Protein AF-A0A4Q5QXH5-F1 (afdb_monomer)

Mean predicted aligned error: 13.21 Å

Foldseek 3Di:
DVVVVVVVVVVVVLVVVLVVLVVVLVVLVVLLVPQDPDPVQKDWDWDFLCPVCVPPPPDDTFTFTQIGGDDHDPLNVQLSVVLRVQRSVQTPHDDDPVVSVVSVVVSSVVSVVVSVVSVCVSVVSVVVVVVVVVVVVVVCVVCVDPPDPPPPPDDDDD

Radius of gyration: 30.87 Å; Cα contacts (8 Å, |Δi|>4): 92; chains: 1; bounding box: 86×32×79 Å

pLDDT: mean 79.13, std 11.42, range [42.69, 92.56]

Solvent-accessible surface area (backbone atoms only — not comparable to full-atom values): 9345 Å² total; per-residue (Å²): 109,72,68,58,53,52,51,53,50,52,52,50,50,52,52,52,50,46,50,52,54,49,56,53,46,55,54,52,57,56,50,62,76,56,34,74,72,60,74,89,41,53,45,76,42,82,38,58,70,37,60,88,37,69,87,46,96,82,52,60,93,41,61,27,78,32,69,44,65,69,82,62,38,78,70,41,44,48,42,44,49,59,48,38,52,50,42,55,74,42,50,90,54,85,82,58,65,66,61,56,47,50,52,49,51,50,58,52,49,55,52,52,52,55,48,55,61,50,64,50,48,57,55,50,55,51,52,50,50,53,53,52,51,51,52,53,53,49,52,53,65,74,46,82,67,83,79,71,80,83,80,79,83,83,79,88,75,134

Structure (mmCIF, N/CA/C/O backbone):
data_AF-A0A4Q5QXH5-F1
#
_entry.id   AF-A0A4Q5QXH5-F1
#
loop_
_atom_site.group_PDB
_atom_site.id
_atom_site.type_symbol
_atom_site.label_atom_id
_atom_site.label_alt_id
_atom_site.label_comp_id
_atom_site.label_asym_id
_atom_site.label_entity_id
_atom_site.label_seq_id
_atom_site.pdbx_PDB_ins_code
_atom_site.Cartn_x
_atom_site.Cartn_y
_atom_site.Cartn_z
_atom_site.occupancy
_atom_site.B_iso_or_equiv
_atom_site.auth_seq_id
_atom_site.auth_comp_id
_atom_site.auth_asym_id
_atom_site.auth_atom_id
_atom_site.pdbx_PDB_model_num
ATOM 1 N N . MET A 1 1 ? 29.147 -5.942 -40.166 1.00 77.94 1 MET A N 1
ATOM 2 C CA . MET A 1 1 ? 28.150 -7.034 -40.079 1.00 77.94 1 MET A CA 1
ATOM 3 C C . MET A 1 1 ? 28.040 -7.575 -38.652 1.00 77.94 1 MET A C 1
ATOM 5 O O . MET A 1 1 ? 27.079 -7.217 -37.993 1.00 77.94 1 MET A O 1
ATOM 9 N N . LEU A 1 2 ? 29.013 -8.338 -38.125 1.00 78.94 2 LEU A N 1
ATOM 10 C CA . LEU A 1 2 ? 28.932 -8.922 -36.766 1.00 78.94 2 LEU A CA 1
ATOM 11 C C . LEU A 1 2 ? 28.774 -7.867 -35.649 1.00 78.94 2 LEU A C 1
ATOM 13 O O . LEU A 1 2 ? 27.943 -8.023 -34.762 1.00 78.94 2 LEU A O 1
ATOM 17 N N . LEU A 1 3 ? 29.531 -6.769 -35.735 1.00 75.75 3 LEU A N 1
ATOM 18 C CA . LEU A 1 3 ? 29.545 -5.702 -34.726 1.00 75.75 3 LEU A CA 1
ATOM 19 C C . LEU A 1 3 ? 28.213 -4.926 -34.661 1.00 75.75 3 LEU A C 1
ATOM 21 O O . LEU A 1 3 ? 27.697 -4.681 -33.579 1.00 75.75 3 LEU A O 1
ATOM 25 N N . GLN A 1 4 ? 27.600 -4.656 -35.819 1.00 81.88 4 GLN A N 1
ATOM 26 C CA . GLN A 1 4 ? 26.261 -4.053 -35.920 1.00 81.88 4 GLN A CA 1
ATOM 27 C C . GLN A 1 4 ? 25.163 -4.962 -35.359 1.00 81.88 4 GLN A C 1
ATOM 29 O O . GLN A 1 4 ? 24.240 -4.486 -34.709 1.00 81.88 4 GLN A O 1
ATOM 34 N N . ILE A 1 5 ? 25.252 -6.274 -35.601 1.00 87.69 5 ILE A N 1
ATOM 35 C CA . ILE A 1 5 ? 24.290 -7.231 -35.041 1.00 87.69 5 ILE A CA 1
ATOM 36 C C . ILE A 1 5 ? 24.394 -7.233 -33.511 1.00 87.69 5 ILE A C 1
ATOM 38 O O . ILE A 1 5 ? 23.371 -7.219 -32.832 1.00 87.69 5 ILE A O 1
ATOM 42 N N . LEU A 1 6 ? 25.615 -7.195 -32.970 1.00 87.00 6 LEU A N 1
ATOM 43 C CA . LEU A 1 6 ? 25.854 -7.154 -31.528 1.00 87.00 6 LEU A CA 1
ATOM 44 C C . LEU A 1 6 ? 25.292 -5.870 -30.898 1.00 87.00 6 LEU A C 1
ATOM 46 O O . LEU A 1 6 ? 24.608 -5.944 -29.881 1.00 87.00 6 LEU A O 1
ATOM 50 N N . GLU A 1 7 ? 25.501 -4.716 -31.532 1.00 82.81 7 GLU A N 1
ATOM 51 C CA . GLU A 1 7 ? 24.969 -3.423 -3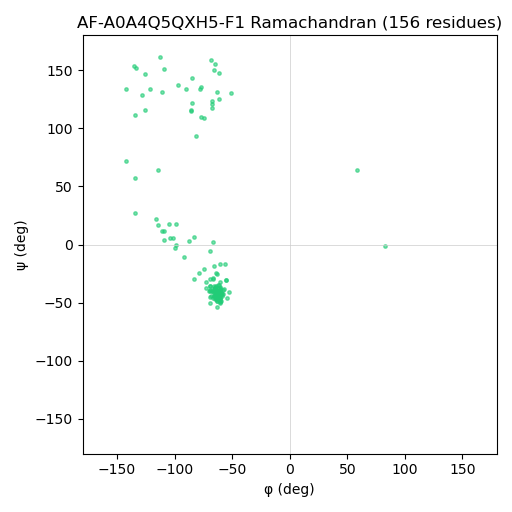1.087 1.00 82.81 7 GLU A CA 1
ATOM 52 C C . GLU A 1 7 ? 23.433 -3.404 -31.042 1.00 82.81 7 GLU A C 1
ATOM 54 O O . GLU A 1 7 ? 22.840 -3.038 -30.026 1.00 82.81 7 GLU A O 1
ATOM 59 N N . VAL A 1 8 ? 22.775 -3.884 -32.102 1.00 88.25 8 VAL A N 1
ATOM 60 C CA . VAL A 1 8 ? 21.307 -3.964 -32.164 1.00 88.25 8 VAL A CA 1
ATOM 61 C C . VAL A 1 8 ? 20.753 -4.904 -31.091 1.00 88.25 8 VAL A C 1
ATOM 63 O O . VAL A 1 8 ? 19.750 -4.585 -30.454 1.00 88.25 8 VAL A O 1
ATOM 66 N N . VAL A 1 9 ? 21.413 -6.039 -30.842 1.00 89.94 9 VAL A N 1
ATOM 67 C CA . VAL A 1 9 ? 21.024 -6.971 -29.771 1.00 89.94 9 VAL A CA 1
ATOM 68 C C . VAL A 1 9 ? 21.149 -6.317 -28.393 1.00 89.94 9 VAL A C 1
ATOM 70 O O . VAL A 1 9 ? 20.267 -6.496 -27.554 1.00 89.94 9 VAL A O 1
ATOM 73 N N . LEU A 1 10 ? 22.200 -5.527 -28.164 1.00 83.06 10 LEU A N 1
ATOM 74 C CA . LEU A 1 10 ? 22.431 -4.837 -26.895 1.00 83.06 10 LEU A CA 1
ATOM 75 C C . LEU A 1 10 ? 21.352 -3.772 -26.637 1.00 83.06 10 LEU A C 1
ATOM 77 O O . LEU A 1 10 ? 20.777 -3.726 -25.548 1.00 83.06 10 LEU A O 1
ATOM 81 N N . ILE A 1 11 ? 21.003 -2.983 -27.660 1.00 84.06 11 ILE A N 1
ATOM 82 C CA . ILE A 1 11 ? 19.921 -1.988 -27.592 1.00 84.06 11 ILE A CA 1
ATOM 83 C C . ILE A 1 11 ? 18.571 -2.669 -27.332 1.00 84.06 11 ILE A C 1
ATOM 85 O O . ILE A 1 11 ? 17.835 -2.254 -26.437 1.00 84.06 11 ILE A O 1
ATOM 89 N N . LEU A 1 12 ? 18.251 -3.741 -28.065 1.00 88.12 12 LEU A N 1
ATOM 90 C CA . LEU A 1 12 ? 17.009 -4.493 -27.862 1.00 88.12 12 LEU A CA 1
ATOM 91 C C . LEU A 1 12 ? 16.936 -5.122 -26.466 1.00 88.12 12 LEU A C 1
ATOM 93 O O . LEU A 1 12 ? 15.866 -5.121 -25.862 1.00 88.12 12 LEU A O 1
ATOM 97 N N . GLY A 1 13 ? 18.057 -5.609 -25.930 1.00 86.62 13 GLY A N 1
ATOM 98 C CA . GLY A 1 13 ? 18.144 -6.113 -24.559 1.00 86.62 13 GLY A CA 1
ATOM 99 C C . GLY A 1 13 ? 17.851 -5.031 -23.516 1.00 86.62 13 GLY A C 1
ATOM 100 O O . GLY A 1 13 ? 17.082 -5.265 -22.586 1.00 86.62 13 GLY A O 1
ATOM 101 N N . LEU A 1 14 ? 18.395 -3.826 -23.706 1.00 81.88 14 LEU A N 1
ATOM 102 C CA . LEU A 1 14 ? 18.138 -2.667 -22.845 1.00 81.88 14 LEU A CA 1
ATOM 103 C C . LEU A 1 14 ? 16.665 -2.237 -22.884 1.00 81.88 14 LEU A C 1
ATOM 105 O O . LEU A 1 14 ? 16.058 -2.014 -21.836 1.00 81.88 14 LEU A O 1
ATOM 109 N N . ILE A 1 15 ? 16.070 -2.186 -24.079 1.00 84.12 15 ILE A N 1
ATOM 110 C CA . ILE A 1 15 ? 14.645 -1.878 -24.259 1.00 84.12 15 ILE A CA 1
ATOM 111 C C . ILE A 1 15 ? 13.780 -2.957 -23.598 1.00 84.12 15 ILE A C 1
ATOM 113 O O . ILE A 1 15 ? 12.847 -2.635 -22.864 1.00 84.12 15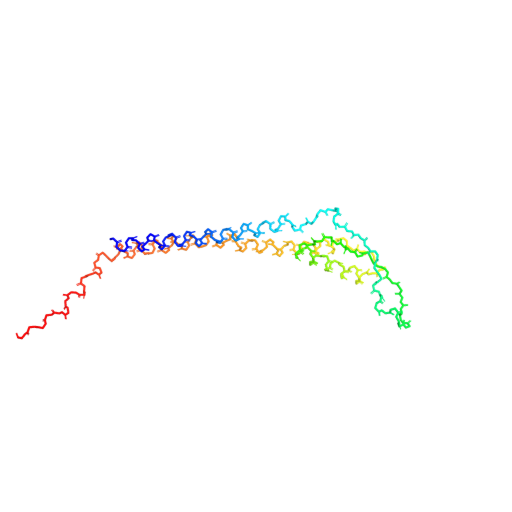 ILE A O 1
ATOM 117 N N . ALA A 1 16 ? 14.094 -4.238 -23.804 1.00 84.81 16 ALA A N 1
ATOM 118 C CA . ALA A 1 16 ? 13.365 -5.343 -23.187 1.00 84.81 16 ALA A CA 1
ATOM 119 C C . ALA A 1 16 ? 13.433 -5.286 -21.652 1.00 84.81 16 ALA A C 1
ATOM 121 O O . ALA A 1 16 ? 12.418 -5.488 -20.984 1.00 84.81 16 ALA A O 1
ATOM 122 N N . TRP A 1 17 ? 14.598 -4.943 -21.093 1.00 83.81 17 TRP A N 1
ATOM 123 C CA . TRP A 1 17 ? 14.763 -4.725 -19.657 1.00 83.81 17 TRP A CA 1
ATOM 124 C C . TRP A 1 17 ? 13.893 -3.567 -19.151 1.00 83.81 17 TRP A C 1
ATOM 126 O O . TRP A 1 17 ? 13.171 -3.722 -18.167 1.00 83.81 17 TRP A O 1
ATOM 136 N N . GLN A 1 18 ? 13.890 -2.424 -19.845 1.00 80.31 18 GLN A N 1
ATOM 137 C CA . GLN A 1 18 ? 13.029 -1.284 -19.501 1.00 80.31 18 GLN A CA 1
ATOM 138 C C . GLN A 1 18 ? 11.541 -1.653 -19.543 1.00 80.31 18 GLN A C 1
ATOM 140 O O . GLN A 1 18 ? 10.797 -1.302 -18.626 1.00 80.31 18 GLN A O 1
ATOM 145 N N . VAL A 1 19 ? 11.110 -2.412 -20.556 1.00 83.94 19 VAL A N 1
ATOM 146 C CA . VAL A 1 19 ? 9.732 -2.916 -20.662 1.00 83.94 19 VAL A CA 1
ATOM 147 C C . VAL A 1 19 ? 9.403 -3.854 -19.502 1.00 83.94 19 VAL A C 1
ATOM 149 O O . VAL A 1 19 ? 8.334 -3.730 -18.910 1.00 83.94 19 VAL A O 1
ATOM 152 N N . PHE A 1 20 ? 10.309 -4.756 -19.124 1.00 83.81 20 PHE A N 1
ATOM 153 C CA . PHE A 1 20 ? 10.110 -5.645 -17.979 1.00 83.81 20 PHE A CA 1
ATOM 154 C C . PHE A 1 20 ? 9.924 -4.869 -16.664 1.00 83.81 20 PHE A C 1
ATOM 156 O O . PHE A 1 20 ? 8.982 -5.141 -15.912 1.00 83.81 20 PHE A O 1
ATOM 163 N N . VAL A 1 21 ? 10.770 -3.867 -16.404 1.00 80.19 21 VAL A N 1
ATOM 164 C CA . VAL A 1 21 ? 10.648 -3.006 -15.215 1.00 80.19 21 VAL A CA 1
ATOM 165 C C . VAL A 1 21 ? 9.338 -2.212 -15.257 1.00 80.19 21 VAL A C 1
ATOM 167 O O . VAL A 1 21 ? 8.621 -2.165 -14.260 1.00 80.19 21 VAL A O 1
ATOM 170 N N . PHE A 1 22 ? 8.961 -1.661 -16.414 1.00 79.38 22 PHE A N 1
ATOM 171 C CA . PHE A 1 22 ? 7.692 -0.949 -16.591 1.00 79.38 22 PHE A CA 1
ATOM 172 C C . PHE A 1 22 ? 6.474 -1.843 -16.323 1.00 79.38 22 PHE A C 1
ATOM 174 O O . PHE A 1 22 ? 5.546 -1.444 -15.621 1.00 79.38 22 PHE A O 1
ATOM 181 N N . LEU A 1 23 ? 6.476 -3.073 -16.843 1.00 79.06 23 LEU A N 1
ATOM 182 C CA . LEU A 1 23 ? 5.400 -4.037 -16.608 1.00 79.06 23 LEU A CA 1
ATOM 183 C C . LEU A 1 23 ? 5.311 -4.443 -15.136 1.00 79.06 23 LEU A C 1
ATOM 185 O O . LEU A 1 23 ? 4.207 -4.609 -14.617 1.00 79.06 23 LEU A O 1
ATOM 189 N N . THR A 1 24 ? 6.452 -4.581 -14.462 1.00 76.00 24 THR A N 1
ATOM 190 C CA . THR A 1 24 ? 6.505 -4.859 -13.022 1.00 76.00 24 THR A CA 1
ATOM 191 C C . THR A 1 24 ? 5.892 -3.703 -12.235 1.00 76.00 24 THR A C 1
ATOM 193 O O . THR A 1 24 ? 4.992 -3.928 -11.430 1.00 76.00 24 THR A O 1
ATOM 196 N N . ASN A 1 25 ? 6.270 -2.466 -12.557 1.00 72.44 25 ASN A N 1
ATOM 197 C CA . ASN A 1 25 ? 5.746 -1.270 -11.904 1.00 72.44 25 ASN A CA 1
ATOM 198 C C . ASN A 1 25 ? 4.229 -1.096 -12.134 1.00 72.44 25 ASN A C 1
ATOM 200 O O . ASN A 1 25 ? 3.458 -0.832 -11.214 1.00 72.44 25 ASN A O 1
ATOM 204 N N . ARG A 1 26 ? 3.748 -1.386 -13.351 1.00 75.75 26 ARG A N 1
ATOM 205 C CA . ARG A 1 26 ? 2.311 -1.367 -13.671 1.00 75.75 26 ARG A CA 1
ATOM 206 C C . ARG A 1 26 ? 1.499 -2.356 -12.824 1.00 75.75 26 ARG A C 1
ATOM 208 O O . ARG A 1 26 ? 0.340 -2.082 -12.518 1.00 75.75 26 ARG A O 1
ATOM 215 N N . ARG A 1 27 ? 2.084 -3.495 -12.434 1.00 75.19 27 ARG A N 1
ATOM 216 C CA . ARG A 1 27 ? 1.435 -4.461 -11.529 1.00 75.19 27 ARG A CA 1
ATOM 217 C C . ARG A 1 27 ? 1.364 -3.957 -10.087 1.00 75.19 27 ARG A C 1
ATOM 219 O O . ARG A 1 27 ? 0.407 -4.294 -9.400 1.00 75.19 27 ARG A O 1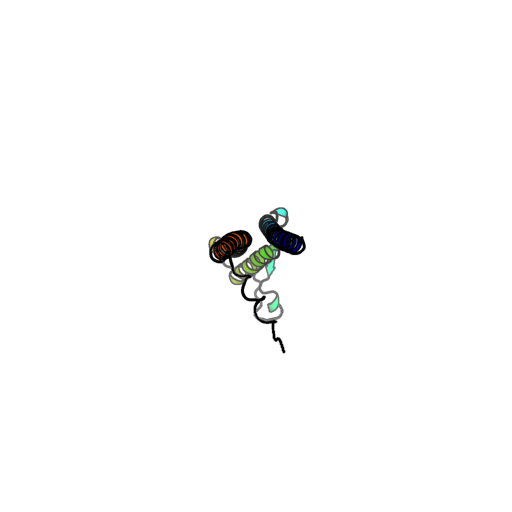
ATOM 226 N N . LEU A 1 28 ? 2.336 -3.168 -9.628 1.00 69.38 28 LEU A N 1
ATOM 227 C CA . LEU A 1 28 ? 2.290 -2.551 -8.299 1.00 69.38 28 LEU A CA 1
ATOM 228 C C . LEU A 1 28 ? 1.196 -1.490 -8.198 1.00 69.38 28 LEU A C 1
ATOM 230 O O . LEU A 1 28 ? 0.387 -1.551 -7.278 1.00 69.38 28 LEU A O 1
ATOM 234 N N . ILE A 1 29 ? 1.063 -0.631 -9.209 1.00 69.81 29 ILE A N 1
ATOM 235 C CA . ILE A 1 29 ? -0.023 0.363 -9.274 1.00 69.81 29 ILE A CA 1
ATOM 236 C C . ILE A 1 29 ? -1.406 -0.313 -9.210 1.00 69.81 29 ILE A C 1
ATOM 238 O O . ILE A 1 29 ? -2.314 0.176 -8.542 1.00 69.81 29 ILE A O 1
ATOM 242 N N . ALA A 1 30 ? -1.566 -1.472 -9.858 1.00 70.44 30 ALA A N 1
ATOM 243 C CA . ALA A 1 30 ? -2.817 -2.229 -9.810 1.00 70.44 30 ALA A CA 1
ATOM 244 C C . ALA A 1 30 ? -3.137 -2.803 -8.414 1.00 70.44 30 ALA A C 1
ATOM 246 O O . ALA A 1 30 ? -4.311 -2.947 -8.083 1.00 70.44 30 ALA A O 1
ATOM 247 N N . ARG A 1 31 ? -2.124 -3.115 -7.588 1.00 69.00 31 ARG A N 1
ATOM 248 C CA . ARG A 1 31 ? -2.331 -3.571 -6.200 1.00 69.00 31 ARG A CA 1
ATOM 249 C C . ARG A 1 31 ? -2.853 -2.451 -5.305 1.00 69.00 31 ARG A C 1
ATOM 251 O O . ARG A 1 31 ? -3.780 -2.683 -4.540 1.00 69.00 31 ARG A O 1
ATOM 258 N N . VAL A 1 32 ? -2.342 -1.235 -5.479 1.00 64.38 32 VAL A N 1
ATOM 259 C CA . VAL A 1 32 ? -2.765 -0.049 -4.713 1.00 64.38 32 VAL A CA 1
ATOM 260 C C . VAL A 1 32 ? -4.225 0.300 -4.980 1.00 64.38 32 VAL A C 1
ATOM 262 O O . VAL A 1 32 ? -4.989 0.562 -4.057 1.00 64.38 32 VAL A O 1
ATOM 265 N N . GLN A 1 33 ? -4.651 0.222 -6.244 1.00 64.56 33 GLN A N 1
ATOM 266 C CA . GLN A 1 33 ? -6.045 0.477 -6.619 1.00 64.56 33 GLN A CA 1
ATOM 267 C C . GLN A 1 33 ? -7.033 -0.531 -6.014 1.00 64.56 33 GLN A C 1
ATOM 269 O O . GLN A 1 33 ? -8.207 -0.206 -5.862 1.00 64.56 33 GLN A O 1
ATOM 274 N N . ALA A 1 34 ? -6.573 -1.736 -5.671 1.00 68.06 34 ALA A N 1
ATOM 275 C CA . ALA A 1 34 ? -7.386 -2.796 -5.080 1.00 68.06 34 ALA A CA 1
ATOM 276 C C . ALA A 1 34 ? -7.202 -2.933 -3.556 1.00 68.06 34 ALA A C 1
ATOM 278 O O . ALA A 1 34 ? -7.730 -3.873 -2.966 1.00 68.06 34 ALA A O 1
ATOM 279 N N . MET A 1 35 ? -6.440 -2.031 -2.927 1.00 72.75 35 MET A N 1
ATOM 280 C CA . MET A 1 35 ? -6.072 -2.114 -1.511 1.00 72.75 35 MET A CA 1
ATOM 281 C C . MET A 1 35 ? -7.284 -1.982 -0.588 1.00 72.75 35 MET A C 1
ATOM 283 O O . MET A 1 35 ? -7.425 -2.755 0.354 1.00 72.75 35 MET A O 1
ATOM 287 N N . TYR A 1 36 ? -8.172 -1.023 -0.853 1.00 76.12 36 TYR A N 1
ATOM 288 C CA . TYR A 1 36 ? -9.364 -0.839 -0.032 1.00 76.12 36 TYR A CA 1
ATOM 289 C C . TYR A 1 36 ? -10.488 -1.764 -0.520 1.00 76.12 36 TYR A C 1
ATOM 291 O O . TYR A 1 36 ? -10.959 -1.601 -1.650 1.00 76.12 36 TYR A O 1
ATOM 299 N N . PRO A 1 37 ? -10.933 -2.732 0.302 1.00 74.50 37 PRO A N 1
ATOM 300 C CA . PRO A 1 37 ? -12.051 -3.593 -0.048 1.00 74.50 37 PRO A CA 1
ATOM 301 C C . PRO A 1 37 ? -13.359 -2.794 -0.070 1.00 74.50 37 PRO A C 1
ATOM 303 O O . PRO A 1 37 ? -13.490 -1.741 0.559 1.00 74.50 37 PRO A O 1
ATOM 306 N N . GLU A 1 38 ? -14.365 -3.314 -0.771 1.00 77.25 38 GLU A N 1
ATOM 307 C CA . GLU A 1 38 ? -15.703 -2.725 -0.726 1.00 77.25 38 GLU A CA 1
ATOM 308 C C . GLU A 1 38 ? -16.278 -2.767 0.696 1.00 77.25 38 GLU A C 1
ATOM 310 O O . GLU A 1 38 ? -16.072 -3.729 1.437 1.00 77.25 38 GLU A O 1
ATOM 315 N N . VAL A 1 39 ? -17.094 -1.768 1.048 1.00 73.75 39 VAL A N 1
ATOM 316 C CA . VAL A 1 39 ? -17.747 -1.669 2.369 1.00 73.75 39 VAL A CA 1
ATOM 317 C C . VAL A 1 39 ? -18.564 -2.924 2.703 1.00 73.75 39 VAL A C 1
ATOM 319 O O . VAL A 1 39 ? -18.648 -3.316 3.859 1.00 73.75 39 VAL A O 1
ATOM 322 N N . ALA A 1 40 ? -19.109 -3.608 1.692 1.00 75.50 40 ALA A N 1
ATOM 323 C CA . ALA A 1 40 ? -19.851 -4.859 1.857 1.00 75.50 40 ALA A CA 1
ATOM 324 C C . ALA A 1 40 ? -18.995 -6.040 2.362 1.00 75.50 40 ALA A C 1
ATOM 326 O O . ALA A 1 40 ? -19.537 -7.039 2.831 1.00 75.50 40 ALA A O 1
ATOM 327 N N . GLN A 1 41 ? -17.669 -5.951 2.241 1.00 79.56 41 GLN A N 1
ATOM 328 C CA . GLN A 1 41 ? -16.725 -6.969 2.708 1.00 79.56 41 GLN A CA 1
ATOM 329 C C . GLN A 1 41 ? -16.239 -6.699 4.134 1.00 79.56 41 GLN A C 1
ATOM 331 O O . GLN A 1 41 ? -15.597 -7.577 4.713 1.00 79.56 41 GLN A O 1
ATOM 336 N N . LEU A 1 42 ? -16.542 -5.515 4.677 1.00 83.69 42 LEU A N 1
ATOM 337 C CA . LEU A 1 42 ? -16.209 -5.101 6.032 1.00 83.69 42 LEU A CA 1
ATOM 338 C C . LEU A 1 42 ? -17.337 -5.487 6.986 1.00 83.69 42 LEU A C 1
ATOM 340 O O . LEU A 1 42 ? -18.517 -5.260 6.719 1.00 83.69 42 LEU A O 1
ATOM 344 N N . GLY A 1 43 ? -16.959 -6.059 8.118 1.00 85.75 43 GLY A N 1
ATOM 345 C CA . GLY A 1 43 ? -17.871 -6.411 9.192 1.00 85.75 43 GLY A CA 1
ATOM 346 C C . GLY A 1 43 ? -17.299 -6.006 10.538 1.00 85.75 43 GLY A C 1
ATOM 347 O O . GLY A 1 43 ? -16.083 -5.949 10.716 1.00 85.75 43 GLY A O 1
ATOM 348 N N . VAL A 1 44 ? -18.183 -5.770 11.497 1.00 86.75 44 VAL A N 1
ATOM 349 C CA . VAL A 1 44 ? -17.818 -5.564 12.897 1.00 86.75 44 VAL A CA 1
ATOM 350 C C . VAL A 1 44 ? -18.320 -6.763 13.685 1.00 86.75 44 VAL A C 1
ATOM 352 O O . VAL A 1 44 ? -19.475 -7.165 13.532 1.00 86.75 44 VAL A O 1
ATOM 355 N N . GLN A 1 45 ? -17.454 -7.345 14.506 1.00 87.81 45 GLN A N 1
ATOM 356 C CA . GLN A 1 45 ? -17.797 -8.453 15.383 1.00 87.81 45 GLN A CA 1
ATOM 357 C C . GLN A 1 45 ? -17.365 -8.127 16.810 1.00 87.81 45 GLN A C 1
ATOM 359 O O . GLN A 1 45 ? -16.206 -7.801 17.046 1.00 87.81 45 GLN A O 1
ATOM 364 N N . ALA A 1 46 ? -18.282 -8.263 17.768 1.00 83.88 46 ALA A N 1
ATOM 365 C CA . ALA A 1 46 ? -17.941 -8.174 19.181 1.00 83.88 46 ALA A CA 1
ATOM 366 C C . ALA A 1 46 ? -17.062 -9.373 19.571 1.00 83.88 46 ALA A C 1
ATOM 368 O O . ALA A 1 46 ? -17.458 -10.532 19.400 1.00 83.88 46 ALA A O 1
ATOM 369 N N . VAL A 1 47 ? -15.857 -9.092 20.064 1.00 86.00 47 VAL A N 1
ATOM 370 C CA . VAL A 1 47 ? -14.880 -10.095 20.498 1.00 86.00 47 VAL A CA 1
ATOM 371 C C . VAL A 1 47 ? -14.540 -9.855 21.964 1.00 86.00 47 VAL A C 1
ATOM 373 O O . VAL A 1 47 ? -14.270 -8.728 22.373 1.00 86.00 47 VAL A O 1
ATOM 376 N N . ASP A 1 48 ? -14.524 -10.925 22.760 1.00 84.44 48 ASP A N 1
ATOM 377 C CA . ASP A 1 48 ? -14.035 -10.874 24.140 1.00 84.44 48 ASP A CA 1
ATOM 378 C C . ASP A 1 48 ? -12.502 -10.790 24.132 1.00 84.44 48 ASP A C 1
ATOM 380 O O . ASP A 1 48 ? -11.806 -11.754 23.804 1.00 84.44 48 ASP A O 1
ATOM 384 N N . ALA A 1 49 ? -11.965 -9.624 24.496 1.00 81.69 49 ALA A N 1
ATOM 385 C CA . ALA A 1 49 ? -10.527 -9.384 24.577 1.00 81.69 49 ALA A CA 1
ATOM 386 C C . ALA A 1 49 ? -9.830 -10.250 25.628 1.00 81.69 49 ALA A C 1
ATOM 388 O O . ALA A 1 49 ? -8.631 -10.496 25.519 1.00 81.69 49 ALA A O 1
ATOM 389 N N . ASN A 1 50 ? -10.569 -10.683 26.649 1.00 83.69 50 ASN A N 1
ATOM 390 C CA . ASN A 1 50 ? -10.051 -11.450 27.771 1.00 83.69 50 ASN A CA 1
ATOM 391 C C . ASN A 1 50 ? -10.444 -12.931 27.659 1.00 83.69 50 ASN A C 1
ATOM 393 O O . ASN A 1 50 ? -10.346 -13.666 28.641 1.00 83.69 50 ASN A O 1
ATOM 397 N N . ALA A 1 51 ? -10.845 -13.396 26.468 1.00 82.56 51 ALA A N 1
ATOM 398 C CA . ALA A 1 51 ? -11.209 -14.791 26.220 1.00 82.56 51 ALA A CA 1
ATOM 399 C C . ALA A 1 51 ? -10.098 -15.784 26.613 1.00 82.56 51 ALA A C 1
ATOM 401 O O . ALA A 1 51 ? -10.390 -16.897 27.047 1.00 82.56 51 ALA A O 1
ATOM 402 N N . GLU A 1 52 ? -8.828 -15.382 26.514 1.00 83.88 52 GLU A N 1
ATOM 403 C CA . GLU A 1 52 ? -7.676 -16.188 26.949 1.00 83.88 52 GLU A CA 1
ATOM 404 C C . GLU A 1 52 ? -7.637 -16.389 28.474 1.00 83.88 52 GLU A C 1
ATOM 406 O O . GLU A 1 52 ? -7.173 -17.417 28.962 1.00 83.88 52 GLU A O 1
ATOM 411 N N . LEU A 1 53 ? -8.181 -15.437 29.236 1.00 84.50 53 LEU A N 1
ATOM 412 C CA . LEU A 1 53 ? -8.246 -15.462 30.696 1.00 84.50 53 LEU A CA 1
ATOM 413 C C . LEU A 1 53 ? -9.494 -16.182 31.221 1.00 84.50 53 LEU A C 1
ATOM 415 O O . LEU A 1 53 ? -9.684 -16.258 32.428 1.00 84.50 53 LEU A O 1
ATOM 419 N N . ARG A 1 54 ? -10.339 -16.750 30.355 1.00 85.12 54 ARG A N 1
ATOM 420 C CA . ARG A 1 54 ? -11.649 -17.324 30.719 1.00 85.12 54 ARG A CA 1
ATOM 421 C C . ARG A 1 54 ? -11.612 -18.415 31.801 1.00 85.12 54 ARG A C 1
ATOM 423 O O . ARG A 1 54 ? -12.645 -18.717 32.390 1.00 85.12 54 ARG A O 1
ATOM 430 N N . TYR A 1 55 ? -10.440 -18.993 32.067 1.00 85.50 55 TYR A N 1
ATOM 431 C CA . TYR A 1 55 ? -10.215 -20.028 33.082 1.00 85.50 55 TYR A CA 1
ATOM 432 C C . TYR A 1 55 ? -9.380 -19.559 34.293 1.00 85.50 55 TYR A C 1
ATOM 434 O O . TYR A 1 55 ? -8.941 -20.399 35.075 1.00 85.50 55 TYR A O 1
ATOM 442 N N . THR A 1 56 ? -9.136 -18.253 34.458 1.00 87.81 56 THR A N 1
ATOM 443 C CA . THR A 1 56 ? -8.488 -17.677 35.654 1.00 87.81 56 THR A CA 1
ATOM 444 C C . THR A 1 56 ? -9.483 -16.881 36.500 1.00 87.81 56 THR A C 1
ATOM 446 O O . THR A 1 56 ? -10.416 -16.281 35.970 1.00 87.81 56 THR A O 1
ATOM 449 N N . ASP A 1 57 ? -9.249 -16.810 37.814 1.00 85.56 57 ASP A N 1
ATOM 450 C CA . ASP A 1 57 ? -10.024 -15.974 38.749 1.00 85.56 57 ASP A CA 1
ATOM 451 C C . ASP A 1 57 ? -9.955 -14.471 38.413 1.00 85.56 57 ASP A C 1
ATOM 453 O O . ASP A 1 57 ? -10.793 -13.692 38.860 1.00 85.56 57 ASP A O 1
ATOM 457 N N . SER A 1 58 ? -8.989 -14.053 37.589 1.00 84.94 58 SER A N 1
ATOM 458 C CA . SER A 1 58 ? -8.875 -12.677 37.084 1.00 84.94 58 SER A CA 1
ATOM 459 C C . SER A 1 58 ? -9.758 -12.384 35.859 1.00 84.94 58 SER A C 1
ATOM 461 O O . SER A 1 58 ? -9.611 -11.321 35.254 1.00 84.94 58 SER A O 1
ATOM 463 N N . TYR A 1 59 ? -10.627 -13.311 35.437 1.00 85.38 59 TYR A N 1
ATOM 464 C CA . TYR A 1 59 ? -11.486 -13.123 34.267 1.00 85.38 59 TYR A CA 1
ATOM 465 C C . TYR A 1 59 ? -12.538 -12.038 34.505 1.00 85.38 59 TYR A C 1
ATOM 467 O O . TYR A 1 59 ? -13.440 -12.178 35.330 1.00 85.38 59 TYR A O 1
ATOM 475 N N . VAL A 1 60 ? -12.461 -10.978 33.703 1.00 83.31 60 VAL A N 1
ATOM 476 C CA . VAL A 1 60 ? -13.531 -9.993 33.549 1.00 83.31 60 VAL A CA 1
ATOM 477 C C . VAL A 1 60 ? -13.830 -9.897 32.054 1.00 83.31 60 VAL A C 1
ATOM 479 O O . VAL A 1 60 ? -12.929 -9.502 31.308 1.00 83.31 60 VAL A O 1
ATOM 482 N N . PRO A 1 61 ? -15.040 -10.265 31.589 1.00 80.44 61 PRO A N 1
ATOM 483 C CA . PRO A 1 61 ? -15.385 -10.157 30.178 1.00 80.44 61 PRO A CA 1
ATOM 484 C C . PRO A 1 61 ? -15.304 -8.692 29.755 1.00 80.44 61 PRO A C 1
ATOM 486 O O . PRO A 1 61 ? -15.915 -7.819 30.376 1.00 80.44 61 PRO A O 1
ATOM 489 N N . GLN A 1 62 ? -14.523 -8.425 28.714 1.00 81.81 62 GLN A N 1
ATOM 490 C CA . GLN A 1 62 ? -14.445 -7.103 28.111 1.00 81.81 62 GLN A CA 1
ATOM 491 C C . GLN A 1 62 ? -14.524 -7.252 26.607 1.00 81.81 62 GLN A C 1
ATOM 493 O O . GLN A 1 62 ? -13.611 -7.768 25.963 1.00 81.81 62 GLN A O 1
ATOM 498 N N . GLU A 1 63 ? -15.640 -6.788 26.068 1.00 86.56 63 GLU A N 1
ATOM 499 C CA . GLU A 1 63 ? -15.898 -6.818 24.642 1.00 86.56 63 GLU A CA 1
ATOM 500 C C . GLU A 1 63 ? -15.278 -5.594 23.970 1.00 86.56 63 GLU A C 1
ATOM 502 O O . GLU A 1 63 ? -15.259 -4.489 24.521 1.00 86.56 63 GLU A O 1
ATOM 507 N N . TYR A 1 64 ? -14.759 -5.811 22.768 1.00 86.69 64 TYR A N 1
ATOM 508 C CA . TYR A 1 64 ? -14.402 -4.754 21.837 1.00 86.69 64 TYR A CA 1
ATOM 509 C C . TYR A 1 64 ? -14.943 -5.097 20.451 1.00 86.69 64 TYR A C 1
ATOM 511 O O . TYR A 1 64 ? -15.098 -6.268 20.094 1.00 86.69 64 TYR A O 1
ATOM 519 N N . ASP A 1 65 ? -15.216 -4.057 19.674 1.00 87.38 65 ASP A N 1
ATOM 520 C CA . ASP A 1 65 ? -15.725 -4.170 18.314 1.00 87.38 65 ASP A CA 1
ATOM 521 C C . ASP A 1 65 ? -14.566 -4.445 17.352 1.00 87.38 65 ASP A C 1
ATOM 523 O O . ASP A 1 65 ? -13.899 -3.525 16.887 1.00 87.38 65 ASP A O 1
ATOM 527 N N . ALA A 1 66 ? -14.285 -5.716 17.068 1.00 87.50 66 ALA A N 1
ATOM 528 C CA . ALA A 1 66 ? -13.232 -6.096 16.136 1.00 87.50 66 ALA A CA 1
ATOM 529 C C . ALA A 1 66 ? -13.683 -5.895 14.684 1.00 87.50 66 ALA A C 1
ATOM 531 O O . ALA A 1 66 ? -14.777 -6.308 14.285 1.00 87.50 66 ALA A O 1
ATOM 532 N N . LEU A 1 67 ? -12.806 -5.315 13.868 1.00 89.06 67 LEU A N 1
ATOM 533 C CA . LEU A 1 67 ? -12.984 -5.230 12.427 1.00 89.06 67 LEU A CA 1
ATOM 534 C C . LEU A 1 67 ? -12.633 -6.567 11.777 1.00 89.06 67 LEU A C 1
ATOM 536 O O . LEU A 1 67 ? -11.591 -7.171 12.041 1.00 89.06 67 LEU A O 1
ATOM 540 N N . THR A 1 68 ? -13.506 -7.007 10.882 1.00 86.69 68 THR A N 1
ATOM 541 C CA . THR A 1 68 ? -13.365 -8.231 10.097 1.00 86.69 68 THR A CA 1
ATOM 542 C C . THR A 1 68 ? -13.503 -7.902 8.621 1.00 86.69 68 THR A C 1
ATOM 544 O O . THR A 1 68 ? -14.230 -6.987 8.231 1.00 86.69 68 THR A O 1
ATOM 547 N N . VAL A 1 69 ? -12.782 -8.642 7.786 1.00 86.88 69 VAL A N 1
ATOM 548 C CA . VAL A 1 69 ? -12.760 -8.418 6.344 1.00 86.88 69 VAL A CA 1
ATOM 549 C C . VAL A 1 69 ? -12.713 -9.748 5.608 1.00 86.88 69 VAL A C 1
ATOM 551 O O . VAL A 1 69 ? -11.930 -10.641 5.938 1.00 86.88 69 VAL A O 1
ATOM 554 N N . ASN A 1 70 ? -13.557 -9.886 4.590 1.00 79.81 70 ASN A N 1
ATOM 555 C CA . ASN A 1 70 ? -13.551 -11.054 3.719 1.00 79.81 70 ASN A CA 1
ATOM 556 C C . ASN A 1 70 ? -12.536 -10.866 2.586 1.00 79.81 70 ASN A C 1
ATOM 558 O O . ASN A 1 70 ? -12.747 -10.035 1.712 1.00 79.81 70 ASN A O 1
ATOM 562 N N . ARG A 1 71 ? -11.478 -11.693 2.565 1.00 78.50 71 ARG A N 1
ATOM 563 C CA . ARG A 1 71 ? -10.380 -11.667 1.569 1.00 78.50 71 ARG A CA 1
ATOM 564 C C . ARG A 1 71 ? -9.620 -10.326 1.506 1.00 78.50 71 ARG A C 1
ATOM 566 O O . ARG A 1 71 ? -9.633 -9.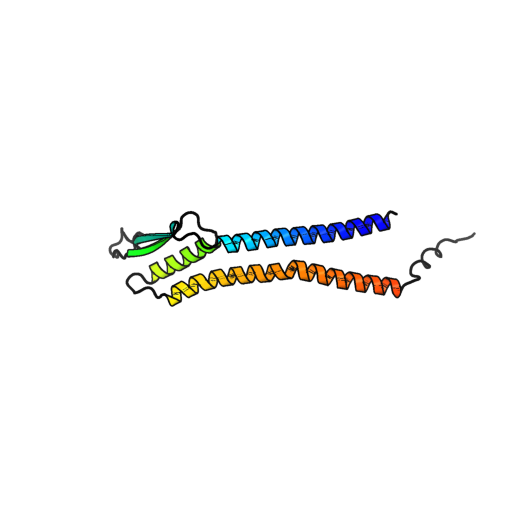675 0.463 1.00 78.50 71 ARG A O 1
ATOM 573 N N . PRO A 1 72 ? -8.926 -9.925 2.584 1.00 79.69 72 PRO A N 1
ATOM 574 C CA . PRO A 1 72 ? -8.133 -8.701 2.561 1.00 79.69 72 PRO A CA 1
ATOM 575 C C . PRO A 1 72 ? -6.946 -8.792 1.597 1.00 79.69 72 PRO A C 1
ATOM 577 O O . PRO A 1 72 ? -6.367 -9.868 1.410 1.00 79.69 72 PRO A O 1
ATOM 580 N N . SER A 1 73 ? -6.546 -7.646 1.037 1.00 82.44 73 SER A N 1
ATOM 581 C CA . SER A 1 73 ? -5.196 -7.502 0.486 1.00 82.44 73 SER A CA 1
ATOM 582 C C . SER A 1 73 ? -4.166 -7.607 1.627 1.00 82.44 73 SER A C 1
ATOM 584 O O . SER A 1 73 ? -4.517 -7.340 2.780 1.00 82.44 73 SER A O 1
ATOM 586 N N . PRO A 1 74 ? -2.908 -7.998 1.357 1.00 82.06 74 PRO A N 1
ATOM 587 C CA . PRO A 1 74 ? -1.866 -8.048 2.386 1.00 82.06 74 PRO A CA 1
ATOM 588 C C . PRO A 1 74 ? -1.711 -6.729 3.155 1.00 82.06 74 PRO A C 1
ATOM 590 O O . PRO A 1 74 ? -1.588 -6.731 4.374 1.00 82.06 74 PRO A O 1
ATOM 593 N N . GLU A 1 75 ? -1.785 -5.609 2.442 1.00 82.62 75 GLU A N 1
ATOM 594 C CA . GLU A 1 75 ? -1.639 -4.258 2.981 1.00 82.62 75 GLU A CA 1
ATOM 595 C C . GLU A 1 75 ? -2.839 -3.897 3.871 1.00 82.62 75 GLU A C 1
ATOM 597 O O . GLU A 1 75 ? -2.685 -3.435 4.999 1.00 82.62 75 GLU A O 1
ATOM 602 N N . PHE A 1 76 ? -4.061 -4.197 3.420 1.00 85.19 76 PHE A N 1
ATOM 603 C CA . PHE A 1 76 ? -5.264 -3.953 4.217 1.00 85.19 76 PHE A CA 1
ATOM 604 C C . PHE A 1 76 ? -5.373 -4.886 5.432 1.00 85.19 76 PHE A C 1
ATOM 606 O O . PHE A 1 76 ? -5.915 -4.503 6.469 1.00 85.19 76 PHE A O 1
ATOM 613 N N . ALA A 1 77 ? -4.835 -6.105 5.340 1.00 86.88 77 ALA A N 1
ATOM 614 C CA . ALA A 1 77 ? -4.752 -7.017 6.477 1.00 86.88 77 ALA A CA 1
ATOM 615 C C . ALA A 1 77 ? -3.894 -6.430 7.610 1.00 86.88 77 ALA A C 1
ATOM 617 O O . ALA A 1 77 ? -4.230 -6.622 8.782 1.00 86.88 77 ALA A O 1
ATOM 618 N N . GLN A 1 78 ? -2.838 -5.680 7.272 1.00 88.25 78 GLN A N 1
ATOM 619 C CA . GLN A 1 78 ? -2.019 -4.983 8.262 1.00 88.25 78 GLN A CA 1
ATOM 620 C C . GLN A 1 78 ? -2.809 -3.865 8.951 1.00 88.25 78 GLN A C 1
ATOM 622 O O . GLN A 1 78 ? -2.854 -3.831 10.178 1.00 88.25 78 GLN A O 1
ATOM 627 N N . ILE A 1 79 ? -3.532 -3.039 8.183 1.00 89.44 79 ILE A N 1
ATOM 628 C CA . ILE A 1 79 ? -4.411 -1.986 8.728 1.00 89.44 79 ILE A CA 1
ATOM 629 C C . ILE A 1 79 ? -5.418 -2.573 9.723 1.00 89.44 79 ILE A C 1
ATOM 631 O O . ILE A 1 79 ? -5.611 -2.029 10.811 1.00 89.44 79 ILE A O 1
ATOM 635 N N . ILE A 1 80 ? -6.057 -3.694 9.374 1.00 90.31 80 ILE A N 1
ATOM 636 C CA . ILE A 1 80 ? -7.038 -4.365 10.239 1.00 90.31 80 ILE A CA 1
ATOM 637 C C . ILE A 1 80 ? -6.386 -4.921 11.503 1.00 90.31 80 ILE A C 1
ATOM 639 O O . ILE A 1 80 ? -6.973 -4.824 12.579 1.00 90.31 80 ILE A O 1
ATOM 643 N N . THR A 1 81 ? -5.185 -5.485 11.390 1.00 90.44 81 THR A N 1
ATOM 644 C CA . THR A 1 81 ? -4.446 -6.026 12.537 1.00 90.44 81 THR A CA 1
ATOM 645 C C . THR A 1 81 ? -4.100 -4.913 13.522 1.00 90.44 81 THR A C 1
ATOM 647 O O . THR A 1 81 ? -4.521 -4.976 14.675 1.00 90.44 81 THR A O 1
ATOM 650 N N . ASP A 1 82 ? -3.459 -3.846 13.044 1.00 91.31 82 ASP A N 1
ATOM 651 C CA . ASP A 1 82 ? -3.073 -2.694 13.863 1.00 91.31 82 ASP A CA 1
ATOM 652 C C . ASP A 1 82 ? -4.296 -2.013 14.496 1.00 91.31 82 ASP A C 1
ATOM 654 O O . ASP A 1 82 ? -4.281 -1.622 15.667 1.00 91.31 82 ASP A O 1
ATOM 658 N N . THR A 1 83 ? -5.391 -1.909 13.737 1.00 91.00 83 THR A N 1
ATOM 659 C CA . THR A 1 83 ? -6.654 -1.360 14.239 1.00 91.00 83 THR A CA 1
ATOM 660 C C . THR A 1 83 ? -7.239 -2.234 15.346 1.00 91.00 83 THR A C 1
ATOM 662 O O . THR A 1 83 ? -7.624 -1.727 16.398 1.00 91.00 83 THR A O 1
ATOM 665 N N . ASN A 1 84 ? -7.295 -3.551 15.148 1.00 91.75 84 ASN A N 1
ATOM 666 C CA . ASN A 1 84 ? -7.843 -4.474 16.137 1.00 91.75 84 ASN A CA 1
ATOM 667 C C . ASN A 1 84 ? -6.999 -4.526 17.413 1.00 91.75 84 ASN A C 1
ATOM 669 O O . ASN A 1 84 ? -7.564 -4.617 18.504 1.00 91.75 84 ASN A O 1
ATOM 673 N N . ASP A 1 85 ? -5.677 -4.419 17.296 1.00 90.94 85 ASP A N 1
ATOM 674 C CA . ASP A 1 85 ? -4.774 -4.324 18.441 1.00 90.94 85 ASP A CA 1
ATOM 675 C C . ASP A 1 85 ? -5.013 -3.031 19.228 1.00 90.94 85 ASP A C 1
ATOM 677 O O . ASP A 1 85 ? -5.119 -3.063 20.459 1.00 90.94 85 ASP A O 1
ATOM 681 N N . TYR A 1 86 ? -5.200 -1.905 18.533 1.00 91.25 86 TYR A N 1
ATOM 682 C CA . TYR A 1 86 ? -5.569 -0.639 19.164 1.00 91.25 86 TYR A CA 1
ATOM 683 C C . TYR A 1 86 ? -6.923 -0.724 19.886 1.00 91.25 86 TYR A C 1
ATOM 685 O O . TYR A 1 86 ? -7.031 -0.313 21.046 1.00 91.25 86 TYR A O 1
ATOM 693 N N . LEU A 1 87 ? -7.948 -1.292 19.245 1.00 89.31 87 LEU A N 1
ATOM 694 C CA . LEU A 1 87 ? -9.285 -1.444 19.832 1.00 89.31 87 LEU A CA 1
ATOM 695 C C . LEU A 1 87 ? -9.271 -2.391 21.039 1.00 89.31 87 LEU A C 1
ATOM 697 O O . LEU A 1 87 ? -9.903 -2.112 22.057 1.00 89.31 87 LEU A O 1
ATOM 701 N N . ARG A 1 88 ? -8.482 -3.469 20.981 1.00 88.25 88 ARG A N 1
ATOM 702 C CA . ARG A 1 88 ? -8.270 -4.382 22.111 1.00 88.25 88 ARG A CA 1
ATOM 703 C C . ARG A 1 88 ? -7.523 -3.709 23.264 1.00 88.25 88 ARG A C 1
ATOM 705 O O . ARG A 1 88 ? -7.818 -3.985 24.430 1.00 88.25 88 ARG A O 1
ATOM 712 N N . ALA A 1 89 ? -6.536 -2.863 22.981 1.00 87.00 89 ALA A N 1
ATOM 713 C CA . ALA A 1 89 ? -5.784 -2.143 24.008 1.00 87.00 89 ALA A CA 1
ATOM 714 C C . ALA A 1 89 ? -6.643 -1.078 24.708 1.00 87.00 89 ALA A C 1
ATOM 716 O O . ALA A 1 89 ? -6.535 -0.913 25.921 1.00 87.00 89 ALA A O 1
ATOM 717 N N . ASN A 1 90 ? -7.540 -0.427 23.963 1.00 87.69 90 ASN A N 1
ATOM 718 C CA . ASN A 1 90 ? -8.425 0.637 24.448 1.00 87.69 90 ASN A CA 1
ATOM 719 C C . ASN A 1 90 ? -9.844 0.148 24.781 1.00 87.69 90 ASN A C 1
ATOM 721 O O . ASN A 1 90 ? -10.773 0.947 24.904 1.00 87.69 90 ASN A O 1
ATOM 725 N N . LYS A 1 91 ? -10.018 -1.166 24.957 1.00 82.88 91 LYS A N 1
ATOM 726 C CA . LYS A 1 91 ? -11.282 -1.778 25.381 1.00 82.88 91 LYS A CA 1
ATOM 727 C C . LYS A 1 91 ? -11.829 -1.100 26.645 1.00 82.88 91 LYS A C 1
ATOM 729 O O . LYS A 1 91 ? -11.109 -0.903 27.622 1.00 82.88 91 LYS A O 1
ATOM 734 N N . GLY A 1 92 ? -13.107 -0.725 26.622 1.00 73.19 92 GLY A N 1
ATOM 735 C CA . GLY A 1 92 ? -13.762 -0.000 27.719 1.00 73.19 92 GLY A CA 1
ATOM 736 C C . GLY A 1 92 ? -13.547 1.522 27.735 1.00 73.19 92 GLY A C 1
ATOM 737 O O . GLY A 1 92 ? -14.122 2.190 28.593 1.00 73.19 92 GLY A O 1
ATOM 738 N N . ALA A 1 93 ? -12.779 2.080 26.794 1.00 78.25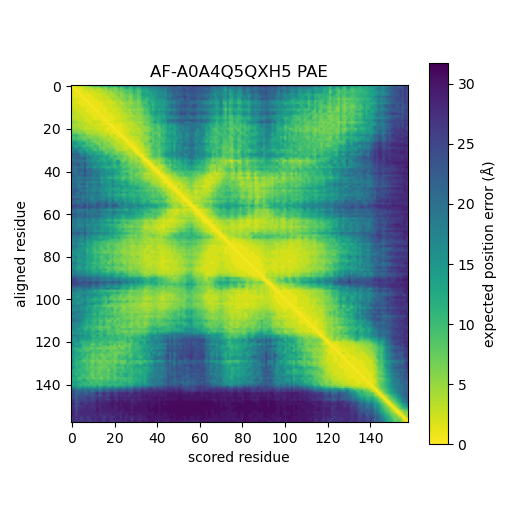 93 ALA A N 1
ATOM 739 C CA . ALA A 1 93 ? -12.686 3.516 26.531 1.00 78.25 93 ALA A CA 1
ATOM 740 C C . ALA A 1 93 ? -13.277 3.854 25.149 1.00 78.25 93 ALA A C 1
ATOM 742 O O . ALA A 1 93 ? -13.447 2.982 24.297 1.00 78.25 93 ALA A O 1
ATOM 743 N N . ALA A 1 94 ? -13.609 5.128 24.919 1.00 77.62 94 ALA A N 1
ATOM 744 C CA . ALA A 1 94 ? -14.016 5.578 23.591 1.00 77.62 94 ALA A CA 1
ATOM 745 C C . ALA A 1 94 ? -12.816 5.494 22.634 1.00 77.62 94 ALA A C 1
ATOM 747 O O . ALA A 1 94 ? -11.774 6.091 22.906 1.00 77.62 94 ALA A O 1
ATOM 748 N N . ALA A 1 95 ? -12.966 4.763 21.527 1.00 83.44 95 ALA A N 1
ATOM 749 C CA . ALA A 1 95 ? -11.954 4.717 20.477 1.00 83.44 95 ALA A CA 1
ATOM 750 C C . ALA A 1 95 ? -11.781 6.110 19.850 1.00 83.44 95 ALA A C 1
ATOM 752 O O . ALA A 1 95 ? -12.765 6.757 19.483 1.00 83.44 95 ALA A O 1
ATOM 753 N N . ASP A 1 96 ? -10.535 6.570 19.720 1.00 89.88 96 ASP A N 1
ATOM 754 C CA . ASP A 1 96 ? -10.236 7.851 19.086 1.00 89.88 96 ASP A CA 1
ATOM 755 C C . ASP A 1 96 ? -10.130 7.692 17.566 1.00 89.88 96 ASP A C 1
ATOM 757 O O . ASP A 1 96 ? -9.307 6.940 17.040 1.00 89.88 96 ASP A O 1
ATOM 761 N N . PHE A 1 97 ? -10.964 8.446 16.852 1.00 87.69 97 PHE A N 1
ATOM 762 C CA . PHE A 1 97 ? -10.983 8.448 15.395 1.00 87.69 97 PHE A CA 1
ATOM 763 C C . PHE A 1 97 ? -9.660 8.934 14.791 1.00 87.69 97 PHE A C 1
ATOM 765 O O . PHE A 1 97 ? -9.271 8.419 13.745 1.00 87.69 97 PHE A O 1
ATOM 772 N N . ASN A 1 98 ? -8.964 9.889 15.423 1.00 90.69 98 ASN A N 1
ATOM 773 C CA . ASN A 1 98 ? -7.690 10.375 14.884 1.00 90.69 98 ASN A CA 1
ATOM 774 C C . ASN A 1 98 ? -6.645 9.261 14.908 1.00 90.69 98 ASN A C 1
ATOM 776 O O . ASN A 1 98 ? -6.017 9.003 13.893 1.00 90.69 98 ASN A O 1
ATOM 780 N N . THR A 1 99 ? -6.559 8.510 16.005 1.00 90.31 99 THR A N 1
ATOM 781 C CA . THR A 1 99 ? -5.653 7.359 16.082 1.00 90.31 99 THR A CA 1
ATOM 782 C C . THR A 1 99 ? -5.968 6.291 15.022 1.00 90.31 99 THR A C 1
ATOM 784 O O . THR A 1 99 ? -5.062 5.782 14.367 1.00 90.31 99 THR A O 1
ATOM 787 N N . LEU A 1 100 ? -7.248 5.965 14.808 1.00 89.62 100 LEU A N 1
ATOM 788 C CA . LEU A 1 100 ? -7.661 5.012 13.766 1.00 89.62 100 LEU A CA 1
ATOM 789 C C . LEU A 1 100 ? -7.329 5.509 12.352 1.00 89.62 100 LEU A C 1
ATOM 791 O O . LEU A 1 100 ? -6.877 4.736 11.505 1.00 89.62 100 LEU A O 1
ATOM 795 N N . ARG A 1 101 ? -7.533 6.806 12.102 1.00 90.38 101 ARG A N 1
ATOM 796 C CA . ARG A 1 101 ? -7.135 7.464 10.857 1.00 90.38 101 ARG A CA 1
ATOM 797 C C . ARG A 1 101 ? -5.625 7.375 10.659 1.00 90.38 101 ARG A C 1
ATOM 799 O O . ARG A 1 101 ? -5.206 6.946 9.592 1.00 90.38 101 ARG A O 1
ATOM 806 N N . ASP A 1 102 ? -4.835 7.710 11.673 1.00 92.56 102 ASP A N 1
ATOM 807 C CA . ASP A 1 102 ? -3.373 7.711 11.601 1.00 92.56 102 ASP A CA 1
ATOM 808 C C . ASP A 1 102 ? -2.819 6.310 11.289 1.00 92.56 102 ASP A C 1
ATOM 810 O O . ASP A 1 102 ? -1.883 6.174 10.500 1.00 92.56 102 ASP A O 1
ATOM 814 N N . ILE A 1 103 ? -3.418 5.252 11.857 1.00 90.00 103 ILE A N 1
ATOM 815 C CA . ILE A 1 103 ? -3.081 3.854 11.532 1.00 90.00 103 ILE A CA 1
ATOM 816 C C . ILE A 1 103 ? -3.314 3.577 10.039 1.00 90.00 103 ILE A C 1
ATOM 818 O O . ILE A 1 103 ? -2.428 3.051 9.366 1.00 90.00 103 ILE A O 1
ATOM 822 N N . SER A 1 104 ? -4.476 3.964 9.504 1.00 88.25 104 SER A N 1
ATOM 823 C CA . SER A 1 104 ? -4.798 3.772 8.084 1.00 88.25 104 SER A CA 1
ATOM 824 C C . SER A 1 104 ? -3.921 4.621 7.155 1.00 88.25 104 SER A C 1
ATOM 826 O O . SER A 1 104 ? -3.503 4.142 6.101 1.00 88.25 104 SER A O 1
ATOM 828 N N . GLU A 1 105 ? -3.653 5.878 7.513 1.00 88.81 105 GLU A N 1
ATOM 829 C CA . GLU A 1 105 ? -2.860 6.813 6.707 1.00 88.81 105 GLU A CA 1
ATOM 830 C C . GLU A 1 105 ? -1.385 6.407 6.654 1.00 88.81 105 GLU A C 1
ATOM 832 O O . GLU A 1 105 ? -0.753 6.538 5.605 1.00 88.81 105 GLU A O 1
ATOM 837 N N . ARG A 1 106 ? -0.839 5.854 7.745 1.00 88.69 106 ARG A N 1
ATOM 838 C CA . ARG A 1 106 ? 0.536 5.341 7.776 1.00 88.69 106 ARG A CA 1
ATOM 839 C C . ARG A 1 106 ? 0.745 4.219 6.762 1.00 88.69 106 ARG A C 1
ATOM 841 O O . ARG A 1 106 ? 1.695 4.286 5.988 1.00 88.69 106 ARG A O 1
ATOM 848 N N . GLU A 1 107 ? -0.127 3.215 6.748 1.00 84.12 107 GLU A N 1
ATOM 849 C CA . GLU A 1 107 ? -0.009 2.087 5.813 1.00 84.12 107 GLU A CA 1
ATOM 850 C C . GLU A 1 107 ? -0.191 2.531 4.354 1.00 84.12 107 GLU A C 1
ATOM 852 O O . GLU A 1 107 ? 0.558 2.105 3.476 1.00 84.12 107 GLU A O 1
ATOM 857 N N . ALA A 1 108 ? -1.112 3.465 4.090 1.00 82.25 108 ALA A N 1
ATOM 858 C CA . ALA A 1 108 ? -1.243 4.078 2.767 1.00 82.25 108 ALA A CA 1
ATOM 859 C C . ALA A 1 108 ? 0.030 4.843 2.355 1.00 82.25 108 ALA A C 1
ATOM 861 O O . ALA A 1 108 ? 0.502 4.701 1.228 1.00 82.25 108 ALA A O 1
ATOM 862 N N . SER A 1 109 ? 0.634 5.593 3.281 1.00 83.75 109 SER A N 1
ATOM 863 C CA . SER A 1 109 ? 1.870 6.342 3.036 1.00 83.75 109 SER A CA 1
ATOM 864 C C . SER A 1 109 ? 3.070 5.439 2.735 1.00 83.75 109 SER A C 1
ATOM 866 O O . SER A 1 109 ? 3.913 5.800 1.912 1.00 83.75 109 SER A O 1
ATOM 868 N N . LEU A 1 110 ? 3.172 4.270 3.377 1.00 82.88 110 LEU A N 1
ATOM 869 C CA . LEU A 1 110 ? 4.226 3.292 3.082 1.00 82.88 110 LEU A CA 1
ATOM 870 C C . LEU A 1 110 ? 4.113 2.762 1.650 1.00 82.88 110 LEU A C 1
ATOM 872 O O . LEU A 1 110 ? 5.118 2.627 0.951 1.00 82.88 110 LEU A O 1
ATOM 876 N N . LEU A 1 111 ? 2.886 2.515 1.197 1.00 75.12 111 LEU A N 1
ATOM 877 C CA . LEU A 1 111 ? 2.621 2.042 -0.153 1.00 75.12 111 LEU A CA 1
ATOM 878 C C . LEU A 1 111 ? 2.895 3.126 -1.209 1.00 75.12 111 LEU A C 1
ATOM 880 O O . LEU A 1 111 ? 3.495 2.835 -2.245 1.00 75.12 111 LEU A O 1
ATOM 884 N N . ASP A 1 112 ? 2.532 4.380 -0.929 1.00 79.12 112 ASP A N 1
ATOM 885 C CA . ASP A 1 112 ? 2.863 5.523 -1.791 1.00 79.12 112 ASP A CA 1
ATOM 886 C C . ASP A 1 112 ? 4.383 5.685 -1.961 1.00 79.12 112 ASP A C 1
ATOM 888 O O . ASP A 1 112 ? 4.869 5.897 -3.075 1.00 79.12 112 ASP A O 1
ATOM 892 N N . GLN A 1 113 ? 5.154 5.506 -0.883 1.00 80.19 113 GLN A N 1
ATOM 893 C CA . GLN A 1 113 ? 6.620 5.540 -0.929 1.00 80.19 113 GLN A CA 1
ATOM 894 C C . GLN A 1 113 ? 7.206 4.406 -1.788 1.00 80.19 113 GLN A C 1
ATOM 896 O O . GLN A 1 113 ? 8.160 4.628 -2.540 1.00 80.19 113 GLN A O 1
ATOM 901 N N . GLU A 1 114 ? 6.637 3.196 -1.725 1.00 75.50 114 GLU A N 1
ATOM 902 C CA . GLU A 1 114 ? 7.065 2.074 -2.574 1.00 75.50 114 GLU A CA 1
ATOM 903 C C . GLU A 1 114 ? 6.803 2.356 -4.064 1.00 75.50 114 GLU A C 1
ATOM 905 O O . GLU A 1 114 ? 7.657 2.078 -4.917 1.00 75.50 114 GLU A O 1
ATOM 910 N N . ILE A 1 115 ? 5.656 2.966 -4.383 1.00 70.38 115 ILE A N 1
ATOM 911 C CA . ILE A 1 115 ? 5.323 3.395 -5.747 1.00 70.38 115 ILE A CA 1
ATOM 912 C C . ILE A 1 115 ? 6.306 4.464 -6.235 1.00 70.38 115 ILE A C 1
ATOM 914 O O . ILE A 1 115 ? 6.840 4.350 -7.343 1.00 70.38 115 ILE A O 1
ATOM 918 N N . GLU A 1 116 ? 6.569 5.498 -5.433 1.00 74.25 116 GLU A N 1
ATOM 919 C CA . GLU A 1 116 ? 7.461 6.602 -5.805 1.00 74.25 116 GLU A CA 1
ATOM 920 C C . GLU A 1 116 ? 8.885 6.103 -6.114 1.00 74.25 116 GLU A C 1
ATOM 922 O O . GLU A 1 116 ? 9.493 6.484 -7.127 1.00 74.25 116 GLU A O 1
ATOM 927 N N . ALA A 1 117 ? 9.384 5.162 -5.306 1.00 70.44 117 ALA A N 1
ATOM 928 C CA . ALA A 1 117 ? 10.673 4.515 -5.528 1.00 70.44 117 ALA A CA 1
ATOM 929 C C . ALA A 1 117 ? 10.726 3.754 -6.870 1.00 70.44 117 ALA A C 1
ATOM 931 O O . ALA A 1 117 ? 11.745 3.763 -7.572 1.00 70.44 117 ALA A O 1
ATOM 932 N N . GLN A 1 118 ? 9.622 3.125 -7.280 1.00 68.75 118 GLN A N 1
ATOM 933 C CA . GLN A 1 118 ? 9.568 2.369 -8.531 1.00 68.75 118 GLN A CA 1
ATOM 934 C C . GLN A 1 118 ? 9.307 3.231 -9.768 1.00 68.75 118 GLN A C 1
ATOM 936 O O . GLN A 1 118 ? 9.821 2.898 -10.840 1.00 68.75 118 GLN A O 1
ATOM 941 N N . ILE A 1 119 ? 8.584 4.355 -9.658 1.00 68.88 119 ILE A N 1
ATOM 942 C CA . ILE A 1 119 ? 8.393 5.318 -10.763 1.00 68.88 119 ILE A CA 1
ATOM 943 C C . ILE A 1 119 ? 9.741 5.843 -11.269 1.00 68.88 119 ILE A C 1
ATOM 945 O O . ILE A 1 119 ? 9.958 5.959 -12.477 1.00 68.88 119 ILE A O 1
ATOM 949 N N . SER A 1 120 ? 10.672 6.097 -10.354 1.00 70.50 120 SER A N 1
ATOM 950 C CA . SER A 1 120 ? 11.970 6.691 -10.680 1.00 70.50 120 SER A CA 1
ATOM 951 C C . SER A 1 120 ? 12.934 5.717 -11.375 1.00 70.50 120 SER A C 1
ATOM 953 O O . SER A 1 120 ? 13.841 6.136 -12.095 1.00 70.50 120 SER A O 1
ATOM 955 N N . THR A 1 121 ? 12.729 4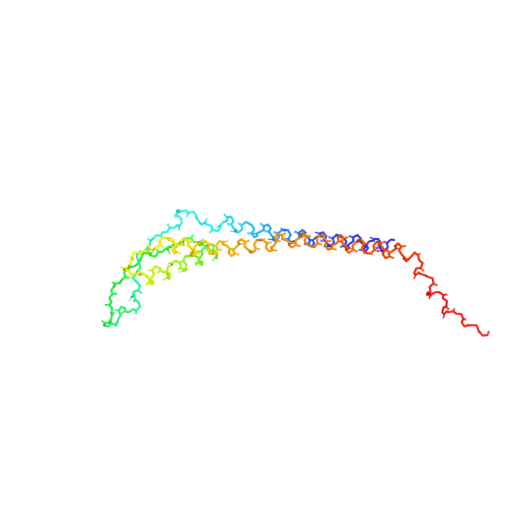.403 -11.234 1.00 69.56 121 THR A N 1
ATOM 956 C CA . THR A 1 121 ? 13.695 3.385 -11.684 1.00 69.56 121 THR A CA 1
ATOM 957 C C . THR A 1 121 ? 13.826 3.283 -13.220 1.00 69.56 121 THR A C 1
ATOM 959 O O . THR A 1 121 ? 14.954 3.364 -13.720 1.00 69.56 121 THR A O 1
ATOM 962 N N . PRO A 1 122 ? 12.740 3.159 -14.019 1.00 71.56 122 PRO A N 1
ATOM 963 C CA . PRO A 1 122 ? 12.839 3.177 -15.484 1.00 71.56 122 PRO A CA 1
ATOM 964 C C . PRO A 1 122 ? 13.415 4.487 -16.028 1.00 71.56 122 PRO A C 1
ATOM 966 O O . PRO A 1 122 ? 14.193 4.477 -16.982 1.00 71.56 122 PRO A O 1
ATOM 969 N N . LEU A 1 123 ? 13.048 5.610 -15.405 1.00 74.88 123 LEU A N 1
ATOM 970 C CA . LEU A 1 123 ? 13.502 6.938 -15.799 1.00 74.88 123 LEU A CA 1
ATOM 971 C C . LEU A 1 123 ? 15.017 7.089 -15.604 1.00 74.88 123 LEU A C 1
ATOM 973 O O . LEU A 1 123 ? 15.711 7.522 -16.524 1.00 74.88 123 LEU A O 1
ATOM 977 N N . TYR A 1 124 ? 15.544 6.672 -14.449 1.00 78.19 124 TYR A N 1
ATOM 978 C CA . TYR A 1 124 ? 16.982 6.705 -14.174 1.00 78.19 124 TYR A CA 1
ATOM 979 C C . TYR A 1 124 ? 17.781 5.773 -15.085 1.00 78.19 124 TYR A C 1
ATOM 981 O O . TYR A 1 124 ? 18.853 6.162 -15.546 1.00 78.19 124 TYR A O 1
ATOM 989 N N . LEU A 1 125 ? 17.252 4.592 -15.422 1.00 74.38 125 LEU A N 1
ATOM 990 C CA . LEU A 1 125 ? 17.874 3.704 -16.411 1.00 74.38 125 LEU A CA 1
ATOM 991 C C . LEU A 1 125 ? 17.935 4.344 -17.806 1.00 74.38 125 LEU A C 1
ATOM 993 O O . LEU A 1 125 ? 18.954 4.233 -18.487 1.00 74.38 125 LEU A O 1
ATOM 997 N N . GLY A 1 126 ? 16.869 5.032 -18.229 1.00 75.19 126 GLY A N 1
ATOM 998 C CA . GLY A 1 126 ? 16.846 5.778 -19.490 1.00 75.19 126 GLY A CA 1
ATOM 999 C C . GLY A 1 126 ? 17.864 6.920 -19.515 1.00 75.19 126 GLY A C 1
ATOM 1000 O O . GLY A 1 126 ? 18.661 7.018 -20.447 1.00 75.19 126 GLY A O 1
ATOM 1001 N N . LEU A 1 127 ? 17.892 7.738 -18.462 1.00 81.19 127 LEU A N 1
ATOM 1002 C CA . LEU A 1 127 ? 18.828 8.855 -18.317 1.00 81.19 127 LEU A CA 1
ATOM 1003 C C . LEU A 1 127 ? 20.285 8.369 -18.309 1.00 81.19 127 LEU A C 1
ATOM 1005 O O . LEU A 1 127 ? 21.109 8.893 -19.060 1.00 81.19 127 LEU A O 1
ATOM 1009 N N . LEU A 1 128 ? 20.595 7.316 -17.546 1.00 81.50 128 LEU A N 1
ATOM 1010 C CA . LEU A 1 128 ? 21.921 6.695 -17.529 1.00 81.50 128 LEU A CA 1
ATOM 1011 C C . LEU A 1 128 ? 22.326 6.219 -18.929 1.00 81.50 128 LEU A C 1
ATOM 1013 O O . LEU A 1 128 ? 23.452 6.473 -19.351 1.00 81.50 128 LEU A O 1
ATOM 1017 N N . GLY A 1 129 ? 21.402 5.609 -19.678 1.00 82.38 129 GLY A N 1
ATOM 1018 C CA . GLY A 1 129 ? 21.630 5.208 -21.067 1.00 82.38 129 GLY A CA 1
ATOM 1019 C C . GLY A 1 129 ? 22.002 6.382 -21.978 1.00 82.38 129 GLY A C 1
ATOM 1020 O O . GLY A 1 129 ? 22.960 6.282 -22.743 1.00 82.38 129 GLY A O 1
ATOM 1021 N N . THR A 1 130 ? 21.309 7.521 -21.861 1.00 84.81 130 THR A N 1
ATOM 1022 C CA . THR A 1 130 ? 21.641 8.724 -22.649 1.00 84.81 130 THR A CA 1
ATOM 1023 C C . THR A 1 130 ? 23.009 9.304 -22.292 1.00 84.81 130 THR A C 1
ATOM 1025 O O . THR A 1 130 ? 23.769 9.671 -23.187 1.00 84.81 130 THR A O 1
ATOM 1028 N N . PHE A 1 131 ? 23.366 9.328 -21.004 1.00 88.81 131 PHE A N 1
ATOM 1029 C CA . PHE A 1 131 ? 24.687 9.774 -20.563 1.00 88.81 131 PHE A CA 1
ATOM 1030 C C . PHE A 1 131 ? 25.793 8.837 -21.033 1.00 88.81 131 PHE A C 1
ATOM 1032 O O . PHE A 1 131 ? 26.803 9.306 -21.553 1.00 88.81 131 PHE A O 1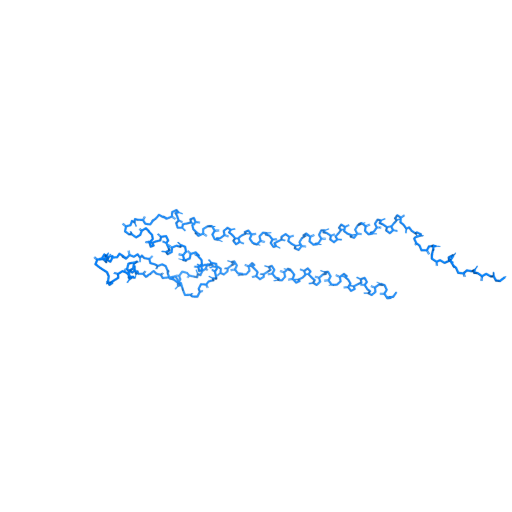
ATOM 1039 N N . LEU A 1 132 ? 25.594 7.525 -20.921 1.00 84.00 132 LEU A N 1
ATOM 1040 C CA . LEU A 1 132 ? 26.557 6.540 -21.400 1.00 84.00 132 LEU A CA 1
ATOM 1041 C C . LEU A 1 132 ? 26.743 6.642 -22.922 1.00 84.00 132 LEU A C 1
ATOM 1043 O O . LEU A 1 132 ? 27.874 6.646 -23.399 1.00 84.00 132 LEU A O 1
ATOM 1047 N N . GLY A 1 133 ? 25.652 6.807 -23.676 1.00 84.00 133 GLY A N 1
ATOM 1048 C CA . GLY A 1 133 ? 25.697 7.014 -25.124 1.00 84.00 133 GLY A CA 1
ATOM 1049 C C . GLY A 1 133 ? 26.456 8.282 -25.518 1.00 84.00 133 GLY A C 1
ATOM 1050 O O . GLY A 1 133 ? 27.303 8.236 -26.408 1.00 84.00 133 GLY A O 1
ATOM 1051 N N . ALA A 1 134 ? 26.221 9.397 -24.821 1.00 87.62 134 ALA A N 1
ATOM 1052 C CA . ALA A 1 134 ? 26.955 10.640 -25.051 1.00 87.62 134 ALA A CA 1
ATOM 1053 C C . ALA A 1 134 ? 28.455 10.497 -24.737 1.00 87.62 134 ALA A C 1
ATOM 1055 O O . ALA A 1 134 ? 29.289 10.930 -25.529 1.00 87.62 134 ALA A O 1
ATOM 1056 N N . ILE A 1 135 ? 28.808 9.849 -23.620 1.00 87.56 135 ILE A N 1
ATOM 1057 C CA . ILE A 1 135 ? 30.204 9.593 -23.233 1.00 87.56 135 ILE A CA 1
ATOM 1058 C C . ILE A 1 135 ? 30.908 8.738 -24.292 1.00 87.56 135 ILE A C 1
ATOM 1060 O O . ILE A 1 135 ? 31.983 9.109 -24.761 1.00 87.56 135 ILE A O 1
ATOM 1064 N N . LEU A 1 136 ? 30.299 7.624 -24.708 1.00 82.44 136 LEU A N 1
ATOM 1065 C CA . LEU A 1 136 ? 30.868 6.745 -25.733 1.00 82.44 136 LEU A CA 1
ATOM 1066 C C . LEU A 1 136 ? 30.990 7.454 -27.090 1.00 82.44 136 LEU A C 1
ATOM 1068 O O . LEU A 1 136 ? 32.015 7.318 -27.756 1.00 82.44 136 LEU A O 1
ATOM 1072 N N . GLY A 1 137 ? 29.995 8.262 -27.471 1.00 83.75 137 GLY A N 1
ATOM 1073 C CA . GLY A 1 137 ? 30.032 9.066 -28.694 1.00 83.75 137 GLY A CA 1
ATOM 1074 C C . GLY A 1 137 ? 31.164 10.098 -28.697 1.00 83.75 1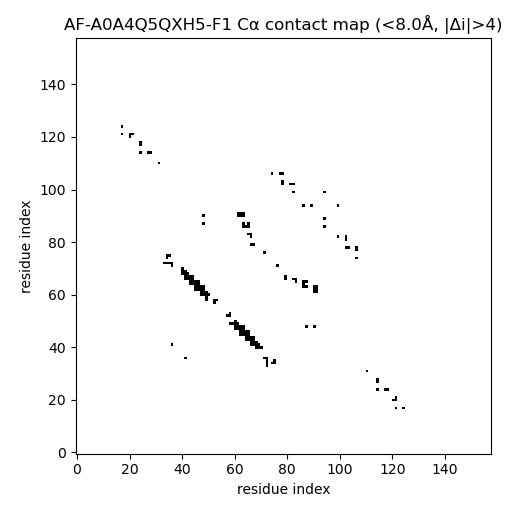37 GLY A C 1
ATOM 1075 O O . GLY A 1 137 ? 31.851 10.259 -29.704 1.00 83.75 137 GLY A O 1
ATOM 1076 N N . LEU A 1 138 ? 31.415 10.753 -27.559 1.00 89.44 138 LEU A N 1
ATOM 1077 C CA . LEU A 1 138 ? 32.534 11.686 -27.408 1.00 89.44 138 LEU A CA 1
ATOM 1078 C C . LEU A 1 138 ? 33.893 10.974 -27.421 1.00 89.44 138 LEU A C 1
ATOM 1080 O O . LEU A 1 138 ? 34.821 11.478 -28.047 1.00 89.44 138 LEU A O 1
ATOM 1084 N N . ILE A 1 139 ? 34.017 9.798 -26.792 1.00 86.38 139 ILE A N 1
ATOM 1085 C CA . ILE A 1 139 ? 35.246 8.985 -26.846 1.00 86.38 139 ILE A CA 1
ATOM 1086 C C . ILE A 1 139 ? 35.560 8.577 -28.291 1.00 86.38 139 ILE A C 1
ATOM 1088 O O . ILE A 1 139 ? 36.709 8.686 -28.715 1.00 86.38 139 ILE A O 1
ATOM 1092 N N . ALA A 1 140 ? 34.551 8.167 -29.064 1.00 82.38 140 ALA A N 1
ATOM 1093 C CA . ALA A 1 140 ? 34.717 7.817 -30.474 1.00 82.38 140 ALA A CA 1
ATOM 1094 C C . ALA A 1 140 ? 35.148 9.019 -31.334 1.00 82.38 140 ALA A C 1
ATOM 1096 O O . ALA A 1 140 ? 35.956 8.868 -32.247 1.00 82.38 140 ALA A O 1
ATOM 1097 N N . LEU A 1 141 ? 34.648 10.220 -31.023 1.00 85.62 141 LEU A N 1
ATOM 1098 C CA . LEU A 1 141 ? 35.021 11.451 -31.723 1.00 85.62 141 LEU A CA 1
ATOM 1099 C C . LEU A 1 141 ? 36.441 11.923 -31.372 1.00 85.62 141 LEU A C 1
ATOM 1101 O O . LEU A 1 141 ? 37.151 12.437 -32.233 1.00 85.62 141 LEU A O 1
ATOM 1105 N N . VAL A 1 142 ? 36.844 11.769 -30.108 1.00 85.38 142 VAL A N 1
ATOM 1106 C CA . VAL A 1 142 ? 38.166 12.173 -29.603 1.00 85.38 142 VAL A CA 1
ATOM 1107 C C . VAL A 1 142 ? 39.259 11.169 -29.974 1.00 85.38 142 VAL A C 1
ATOM 1109 O O . VAL A 1 142 ? 40.417 11.566 -30.092 1.00 85.38 142 VAL A O 1
ATOM 1112 N N . ASN A 1 143 ? 38.916 9.899 -30.214 1.00 75.50 143 ASN A N 1
ATOM 1113 C CA . ASN A 1 143 ? 39.865 8.868 -30.636 1.00 75.50 143 ASN A CA 1
ATOM 1114 C C . ASN A 1 143 ? 39.602 8.331 -32.064 1.00 75.50 143 ASN A C 1
ATOM 1116 O O . ASN A 1 143 ? 39.326 7.141 -32.226 1.00 75.50 143 ASN A O 1
ATOM 1120 N N . PRO A 1 144 ? 39.722 9.159 -33.120 1.00 61.78 144 PRO A N 1
ATOM 1121 C CA . PRO A 1 144 ? 39.472 8.729 -34.497 1.00 61.78 144 PRO A CA 1
ATOM 1122 C C . PRO A 1 144 ? 40.522 7.745 -35.063 1.00 61.78 144 PRO A C 1
ATOM 1124 O O . PRO A 1 144 ? 40.322 7.240 -36.163 1.00 61.78 144 PRO A O 1
ATOM 1127 N N . PHE A 1 145 ? 41.617 7.454 -34.338 1.00 60.06 145 PHE A N 1
ATOM 1128 C CA . PHE A 1 145 ? 42.769 6.665 -34.821 1.00 60.06 145 PHE A CA 1
ATOM 1129 C C . PHE A 1 145 ? 43.269 5.583 -33.840 1.00 60.06 145 PHE A C 1
ATOM 1131 O O . PHE A 1 145 ? 44.436 5.200 -33.867 1.00 60.06 145 PHE A O 1
ATOM 1138 N N . GLY A 1 146 ? 42.408 5.056 -32.966 1.00 57.56 146 GLY A N 1
ATOM 1139 C CA . GLY A 1 146 ? 42.797 4.038 -31.976 1.00 57.56 146 GLY A CA 1
ATOM 1140 C C . GLY A 1 146 ? 43.218 2.665 -32.527 1.00 57.56 146 GLY A C 1
ATOM 1141 O O . GLY A 1 146 ? 43.520 1.787 -31.725 1.00 57.56 146 GLY A O 1
ATOM 1142 N N . ASP A 1 147 ? 43.249 2.471 -33.850 1.00 57.41 147 ASP A N 1
ATOM 1143 C CA . ASP A 1 147 ? 43.458 1.165 -34.495 1.00 57.41 147 ASP A CA 1
ATOM 1144 C C . ASP A 1 147 ? 44.775 1.043 -35.292 1.00 57.41 147 ASP A C 1
ATOM 1146 O O . ASP A 1 147 ? 44.938 0.115 -36.080 1.00 57.41 147 ASP A O 1
ATOM 1150 N N . GLU A 1 148 ? 45.759 1.931 -35.088 1.00 54.75 148 GLU A N 1
ATOM 1151 C CA . GLU A 1 148 ? 47.044 1.851 -35.819 1.00 54.75 148 GLU A CA 1
ATOM 1152 C C . GLU A 1 148 ? 48.218 1.210 -35.052 1.00 54.75 148 GLU A C 1
ATOM 1154 O O . GLU A 1 148 ? 49.283 0.999 -35.629 1.00 54.75 148 GLU A O 1
ATOM 1159 N N . THR A 1 149 ? 48.071 0.810 -33.784 1.00 48.50 149 THR A N 1
ATOM 1160 C CA . THR A 1 149 ? 49.210 0.266 -33.005 1.00 48.50 149 THR A CA 1
ATOM 1161 C C . THR A 1 149 ? 49.239 -1.252 -32.812 1.00 48.50 149 THR A C 1
ATOM 1163 O O . THR A 1 149 ? 50.163 -1.750 -32.174 1.00 48.50 1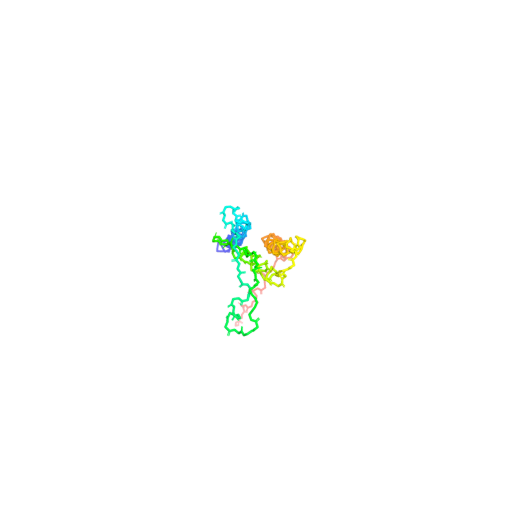49 THR A O 1
ATOM 1166 N N . SER A 1 150 ? 48.339 -2.025 -33.432 1.00 48.47 150 SER A N 1
ATOM 1167 C CA . SER A 1 150 ? 48.410 -3.504 -33.383 1.00 48.47 150 SER A CA 1
ATOM 1168 C C . SER A 1 150 ? 49.054 -4.168 -34.614 1.00 48.47 150 SER A C 1
ATOM 1170 O O . SER A 1 150 ? 49.207 -5.387 -34.633 1.00 48.47 150 SER A O 1
ATOM 1172 N N . ALA A 1 151 ? 49.495 -3.402 -35.622 1.00 48.50 151 ALA A N 1
ATOM 1173 C CA . ALA A 1 151 ? 50.093 -3.938 -36.857 1.00 48.50 151 ALA A CA 1
ATOM 1174 C C . ALA A 1 151 ? 51.616 -3.710 -37.007 1.00 48.50 151 ALA A C 1
ATOM 1176 O O . ALA A 1 151 ? 52.165 -3.960 -38.077 1.00 48.50 151 ALA A O 1
ATOM 1177 N N . ALA A 1 152 ? 52.325 -3.274 -35.957 1.00 45.78 152 ALA A N 1
ATOM 1178 C CA . ALA A 1 152 ? 53.773 -3.002 -36.005 1.00 45.78 152 ALA A CA 1
ATOM 1179 C C . ALA A 1 152 ? 54.627 -3.917 -35.096 1.00 45.78 152 ALA A C 1
ATOM 1181 O O . ALA A 1 152 ? 55.741 -3.560 -34.728 1.00 45.78 152 ALA A O 1
ATOM 1182 N N . GLY A 1 153 ? 54.118 -5.098 -34.718 1.00 44.22 153 GLY A N 1
ATOM 1183 C CA . GLY A 1 153 ? 54.816 -6.051 -33.835 1.00 44.22 153 GLY A CA 1
ATOM 1184 C C . GLY A 1 153 ? 55.316 -7.343 -34.496 1.00 44.22 153 GLY A C 1
ATOM 1185 O O . GLY A 1 153 ? 55.806 -8.222 -33.796 1.00 44.22 153 GLY A O 1
ATOM 1186 N N . GLY A 1 154 ? 55.176 -7.498 -35.817 1.00 45.97 154 GLY A N 1
ATOM 1187 C CA . GLY A 1 154 ? 55.378 -8.781 -36.504 1.00 45.97 154 GLY A CA 1
ATOM 1188 C C . GLY A 1 154 ? 56.222 -8.694 -37.771 1.00 45.97 154 GLY A C 1
ATOM 1189 O O . GLY A 1 154 ? 55.759 -9.089 -38.834 1.00 45.97 154 GLY A O 1
ATOM 1190 N N . ALA A 1 155 ? 57.450 -8.187 -37.680 1.00 45.50 155 ALA A N 1
ATOM 1191 C CA . ALA A 1 155 ? 58.437 -8.339 -38.748 1.00 45.50 155 ALA A CA 1
ATOM 1192 C C . ALA A 1 155 ? 59.835 -8.566 -38.155 1.00 45.50 155 ALA A C 1
ATOM 1194 O O . ALA A 1 155 ? 60.694 -7.689 -38.197 1.00 45.50 155 ALA A O 1
ATOM 1195 N N . SER A 1 156 ? 60.065 -9.756 -37.586 1.00 42.69 156 SER A N 1
ATOM 1196 C CA . SER A 1 156 ? 61.426 -10.283 -37.470 1.00 42.69 156 SER A CA 1
ATOM 1197 C C . SER A 1 156 ? 61.840 -10.819 -38.840 1.00 42.69 156 SER A C 1
ATOM 1199 O O . SER A 1 156 ? 61.305 -11.832 -39.295 1.00 42.69 156 SER A O 1
ATOM 1201 N N . PHE A 1 157 ? 62.774 -10.144 -39.498 1.00 44.47 157 PHE A N 1
ATOM 1202 C CA . PHE A 1 157 ? 63.505 -10.706 -40.627 1.00 44.47 157 PHE A CA 1
ATOM 1203 C C . PHE A 1 157 ? 64.853 -11.246 -40.135 1.00 44.47 157 PHE A C 1
ATOM 1205 O O . PHE A 1 157 ? 65.501 -10.611 -39.301 1.00 44.47 157 PHE A O 1
ATOM 1212 N N . ASN A 1 158 ? 65.203 -12.438 -40.635 1.00 44.12 158 ASN A N 1
ATOM 1213 C CA . ASN A 1 158 ? 66.565 -12.982 -40.657 1.00 44.12 158 ASN A CA 1
ATOM 1214 C C . ASN A 1 158 ? 67.549 -12.002 -41.303 1.00 44.12 158 ASN A C 1
ATOM 1216 O O . ASN A 1 158 ? 67.132 -11.332 -42.277 1.00 44.12 158 ASN A O 1
#

Sequence (158 aa):
MLLQILEVVLILGLIAWQVFVFLTNRRLIARVQAMYPEVAQLGVQAVDANAELRYTDSYVPQEYDALTVNRPSPEFAQIITDTNDYLRANKGAAADFNTLRDISEREASLLDQEIEAQISTPLYLGLLGTFLGAILGLIALVNPFGDETSAAGGASFN

Secondary structure (DSSP, 8-state):
-HHHHHHHHHHHHHHHHHHHHHHHHHHHHHHHHTSS--GGGEEEEEEETTGGGTTSTT----EEEEEEESS--HHHHHHHHHHHHHHHHTTTSPPPHHHHHHHHHHHHHHHHHHHHHHHHHHHHHHHHHHHHHHHHHHHHHH-TTTTSSSSSS-----

Nearest PDB structures (foldseek):
  7akz-assembly1_A  TM=2.139E-01  e=9.823E+00  Pseudomonas aeruginosa PAO1